Protein AF-A0A7S3SGC2-F1 (afdb_monomer)

InterPro domains:
  IPR029021 Protein-tyrosine phosphatase-like [G3DSA:3.90.190.10] (66-160)
  IPR029021 Protein-tyrosine phosphatase-like [SSF52799] (35-159)
  IPR050561 Protein Tyrosine Phosphatase [PTHR23339] (28-159)

Structure (mmCIF, N/CA/C/O backbone):
data_AF-A0A7S3SGC2-F1
#
_entry.id   AF-A0A7S3SGC2-F1
#
loop_
_atom_site.group_PDB
_atom_site.id
_atom_site.type_symbol
_atom_site.label_atom_id
_atom_site.label_alt_id
_atom_site.label_comp_id
_atom_site.label_asym_id
_atom_site.label_entity_id
_atom_site.label_seq_id
_atom_site.pdbx_PDB_ins_code
_atom_site.Cartn_x
_atom_site.Cartn_y
_atom_site.Cartn_z
_atom_site.occupancy
_atom_site.B_iso_or_equiv
_atom_site.auth_seq_id
_atom_site.auth_comp_id
_atom_site.auth_asym_id
_atom_site.auth_atom_id
_atom_site.pdbx_PDB_model_num
ATOM 1 N N . ALA A 1 1 ? 1.870 -4.272 -29.098 1.00 50.72 1 ALA A N 1
ATOM 2 C CA . ALA A 1 1 ? 2.856 -3.181 -29.258 1.00 50.72 1 ALA A CA 1
ATOM 3 C C . ALA A 1 1 ? 3.759 -3.535 -30.433 1.00 50.72 1 ALA A C 1
ATOM 5 O O . ALA A 1 1 ? 3.942 -4.732 -30.644 1.00 50.72 1 ALA A O 1
ATOM 6 N N . PRO A 1 2 ? 4.272 -2.567 -31.214 1.00 47.09 2 PRO A N 1
ATOM 7 C CA . PRO A 1 2 ? 5.278 -2.881 -32.220 1.00 47.09 2 PRO A CA 1
ATOM 8 C C . PRO A 1 2 ? 6.508 -3.494 -31.525 1.00 47.09 2 PRO A C 1
ATOM 10 O O . PRO A 1 2 ? 6.754 -3.169 -30.360 1.00 47.09 2 PRO A O 1
ATOM 13 N N . PRO A 1 3 ? 7.257 -4.376 -32.202 1.00 54.91 3 PRO A N 1
ATOM 14 C CA . PRO A 1 3 ? 8.331 -5.166 -31.596 1.00 54.91 3 PRO A CA 1
ATOM 15 C C . PRO A 1 3 ? 9.537 -4.371 -31.055 1.00 54.91 3 PRO A C 1
ATOM 17 O O . PRO A 1 3 ? 10.467 -4.994 -30.566 1.00 54.91 3 PRO A O 1
ATOM 20 N N . ASP A 1 4 ? 9.526 -3.032 -31.079 1.00 70.44 4 ASP A N 1
ATOM 21 C CA . ASP A 1 4 ? 10.752 -2.226 -30.946 1.00 70.44 4 ASP A CA 1
ATOM 22 C C . ASP A 1 4 ? 10.639 -1.001 -30.010 1.00 70.44 4 ASP A C 1
ATOM 24 O O . ASP A 1 4 ? 11.528 -0.158 -29.953 1.00 70.44 4 ASP A O 1
ATOM 28 N N . ALA A 1 5 ? 9.543 -0.859 -29.253 1.00 81.75 5 ALA A N 1
ATOM 29 C CA . ALA A 1 5 ? 9.328 0.333 -28.414 1.00 81.75 5 ALA A CA 1
ATOM 30 C C . ALA A 1 5 ? 10.273 0.429 -27.197 1.00 81.75 5 ALA A C 1
ATOM 32 O O . ALA A 1 5 ? 10.385 1.495 -26.598 1.00 81.75 5 ALA A O 1
ATOM 33 N N . LEU A 1 6 ? 10.916 -0.679 -26.814 1.00 86.56 6 LEU A N 1
ATOM 34 C CA . LEU A 1 6 ? 11.796 -0.749 -25.642 1.00 86.56 6 LEU A CA 1
ATOM 35 C C . LEU A 1 6 ? 13.289 -0.736 -26.001 1.00 86.56 6 LEU A C 1
ATOM 37 O O . LEU A 1 6 ? 14.125 -0.609 -25.115 1.00 86.56 6 LEU A O 1
ATOM 41 N N . THR A 1 7 ? 13.625 -0.822 -27.286 1.00 88.44 7 THR A N 1
ATOM 42 C CA . THR A 1 7 ? 15.006 -0.832 -27.789 1.00 88.44 7 THR A CA 1
ATOM 43 C C . THR A 1 7 ? 15.813 0.412 -27.415 1.00 88.44 7 THR A C 1
ATOM 45 O O . THR A 1 7 ? 16.994 0.257 -27.120 1.00 88.44 7 THR A O 1
ATOM 48 N N . PRO A 1 8 ? 15.224 1.623 -27.301 1.00 90.69 8 PRO A N 1
ATOM 49 C CA . PRO A 1 8 ? 15.947 2.782 -26.770 1.00 90.69 8 PRO A CA 1
ATOM 50 C C . PRO A 1 8 ? 16.449 2.637 -25.322 1.00 90.69 8 PRO A C 1
ATOM 52 O O . PRO A 1 8 ? 17.251 3.456 -24.887 1.00 90.69 8 PRO A O 1
ATOM 55 N N . PHE A 1 9 ? 15.984 1.631 -24.572 1.00 88.75 9 PHE A N 1
ATOM 56 C CA . PHE A 1 9 ? 16.411 1.342 -23.195 1.00 88.75 9 PHE A CA 1
ATOM 57 C C . PHE A 1 9 ? 17.456 0.217 -23.109 1.00 88.75 9 PHE A C 1
ATOM 59 O O . PHE A 1 9 ? 17.725 -0.292 -22.016 1.00 88.75 9 PHE A O 1
ATOM 66 N N . LEU A 1 10 ? 18.011 -0.181 -24.257 1.00 90.44 10 LEU A N 1
ATOM 67 C CA . LEU A 1 10 ? 19.113 -1.126 -24.381 1.00 90.44 10 LEU A CA 1
ATOM 68 C C . LEU A 1 10 ? 20.383 -0.393 -24.816 1.00 90.44 10 LEU A C 1
ATOM 70 O O . LEU A 1 10 ? 20.340 0.505 -25.659 1.00 90.44 10 LEU A O 1
ATOM 74 N N . ASP A 1 11 ? 21.522 -0.796 -24.267 1.00 89.25 11 ASP A N 1
ATOM 75 C CA . ASP A 1 11 ? 22.828 -0.344 -24.728 1.00 89.25 11 ASP A CA 1
ATOM 76 C C . ASP A 1 11 ? 23.278 -1.092 -26.002 1.00 89.25 11 ASP A C 1
ATOM 78 O O . ASP A 1 11 ? 22.578 -1.950 -26.546 1.00 89.25 11 ASP A O 1
ATOM 82 N N . CYS A 1 12 ? 24.482 -0.791 -26.498 1.00 90.44 12 CYS A N 1
ATOM 83 C CA . CYS A 1 12 ? 25.028 -1.434 -27.699 1.00 90.44 12 CYS A CA 1
ATOM 84 C C . CYS A 1 12 ? 25.327 -2.937 -27.542 1.00 90.44 12 CYS A C 1
ATOM 86 O O . CYS A 1 12 ? 25.616 -3.602 -28.538 1.00 90.44 12 CYS A O 1
ATOM 88 N N . ARG A 1 13 ? 25.266 -3.472 -26.317 1.00 89.44 13 ARG A N 1
ATOM 89 C CA . ARG A 1 13 ? 25.419 -4.895 -25.989 1.00 89.44 13 ARG A CA 1
ATOM 90 C C . ARG A 1 13 ? 24.059 -5.587 -25.841 1.00 89.44 13 ARG A C 1
ATOM 92 O O . ARG A 1 13 ? 24.017 -6.810 -25.751 1.00 89.44 13 ARG A O 1
ATOM 99 N N . GLY A 1 14 ? 22.960 -4.830 -25.870 1.00 87.56 14 GLY A N 1
ATOM 100 C CA . GLY A 1 14 ? 21.611 -5.335 -25.631 1.00 87.56 14 GLY A CA 1
ATOM 101 C C . GLY A 1 14 ? 21.259 -5.451 -24.146 1.00 87.56 14 GLY A C 1
ATOM 102 O O . GLY A 1 14 ? 20.306 -6.153 -23.811 1.00 87.56 14 GLY A O 1
ATOM 103 N N . GLU A 1 15 ? 22.010 -4.790 -23.264 1.00 88.62 15 GLU A N 1
ATOM 104 C CA . GLU A 1 15 ? 21.792 -4.780 -21.815 1.00 88.62 15 GLU A CA 1
ATOM 105 C C . GLU A 1 15 ? 21.008 -3.531 -21.393 1.00 88.62 15 GLU A C 1
ATOM 107 O O . GLU A 1 15 ? 21.092 -2.483 -22.032 1.00 88.62 15 GLU A O 1
ATOM 112 N N . SER A 1 16 ? 20.239 -3.626 -20.307 1.00 89.81 16 SER A N 1
ATOM 113 C CA . SER A 1 16 ? 19.511 -2.49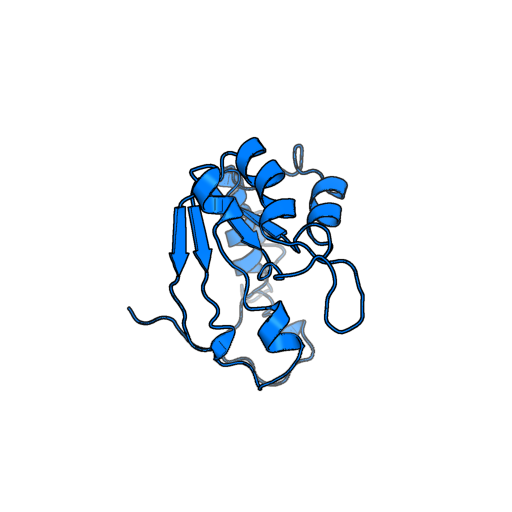0 -19.733 1.00 89.81 16 SER A CA 1
ATOM 114 C C . SER A 1 16 ? 20.121 -2.082 -18.397 1.00 89.81 16 SER A C 1
ATOM 116 O O . SER A 1 16 ? 20.674 -2.919 -17.687 1.00 89.81 16 SER A O 1
ATOM 118 N N . ALA A 1 17 ? 20.017 -0.798 -18.048 1.00 87.50 17 ALA A N 1
ATOM 119 C CA . ALA A 1 17 ? 20.527 -0.289 -16.780 1.00 87.50 17 ALA A CA 1
ATOM 120 C C . ALA A 1 17 ? 19.837 -0.985 -15.594 1.00 87.50 17 ALA A C 1
ATOM 122 O O . ALA A 1 17 ? 18.607 -1.088 -15.567 1.00 87.50 17 ALA A O 1
ATOM 123 N N . SER A 1 18 ? 20.637 -1.450 -14.632 1.00 85.25 18 SER A N 1
ATOM 124 C CA . SER A 1 18 ? 20.155 -2.077 -13.397 1.00 85.25 18 SER A CA 1
ATOM 125 C C . SER A 1 18 ? 19.831 -1.043 -12.316 1.00 85.25 18 SER A C 1
ATOM 127 O O . SER A 1 18 ? 20.372 0.065 -12.340 1.00 85.25 18 SER A O 1
ATOM 129 N N . GLY A 1 19 ? 18.990 -1.420 -11.349 1.00 77.31 19 GLY A N 1
ATOM 130 C CA . GLY A 1 19 ? 18.654 -0.622 -10.167 1.00 77.31 19 GLY A CA 1
ATOM 131 C C . GLY A 1 19 ? 19.879 -0.098 -9.408 1.00 77.31 19 GLY A C 1
ATOM 132 O O . GLY A 1 19 ? 19.935 1.092 -9.102 1.00 77.31 19 GLY A O 1
ATOM 133 N N . GLY A 1 20 ? 20.913 -0.919 -9.195 1.00 75.25 20 GLY A N 1
ATOM 134 C CA . GLY A 1 20 ? 22.145 -0.485 -8.525 1.00 75.25 20 GLY A CA 1
ATOM 135 C C . GLY A 1 20 ? 22.975 0.533 -9.311 1.00 75.25 20 GLY A C 1
ATOM 136 O O . GLY A 1 20 ? 23.766 1.266 -8.731 1.00 75.25 20 GLY A O 1
ATOM 137 N N . ALA A 1 21 ? 22.769 0.657 -10.627 1.00 71.00 21 ALA A N 1
ATOM 138 C CA . ALA A 1 21 ? 23.435 1.682 -11.437 1.00 71.00 21 ALA A CA 1
ATOM 139 C C . ALA A 1 21 ? 22.761 3.066 -11.336 1.00 71.00 21 ALA A C 1
ATOM 141 O O . ALA A 1 21 ? 23.327 4.057 -11.801 1.00 71.00 21 ALA A O 1
ATOM 142 N N . ILE A 1 22 ? 21.549 3.130 -10.772 1.00 67.56 22 ILE A N 1
ATOM 143 C CA . ILE A 1 22 ? 20.739 4.351 -10.621 1.00 67.56 22 ILE A CA 1
ATOM 144 C C . ILE A 1 22 ? 20.453 4.712 -9.152 1.00 67.56 22 ILE A C 1
ATOM 146 O O . ILE A 1 22 ? 20.035 5.838 -8.884 1.00 67.56 22 ILE A O 1
ATOM 150 N N . GLY A 1 23 ? 20.665 3.779 -8.218 1.00 64.25 23 GLY A N 1
ATOM 151 C CA . GLY A 1 23 ? 20.514 3.956 -6.773 1.00 64.25 23 GLY A CA 1
ATOM 152 C C . GLY A 1 23 ? 21.829 4.280 -6.054 1.00 64.25 23 GLY A C 1
ATOM 153 O O . GLY A 1 23 ? 22.907 4.202 -6.636 1.00 64.25 23 GLY A O 1
ATOM 154 N N . ALA A 1 24 ? 21.726 4.667 -4.781 1.00 62.78 24 ALA A N 1
ATOM 155 C CA . ALA A 1 24 ? 22.859 5.050 -3.930 1.00 62.78 24 ALA A CA 1
ATOM 156 C C . ALA A 1 24 ? 23.129 4.052 -2.783 1.00 62.78 24 ALA A C 1
ATOM 158 O O . ALA A 1 24 ? 23.818 4.413 -1.832 1.00 62.78 24 ALA A O 1
ATOM 159 N N . GLU A 1 25 ? 22.566 2.841 -2.841 1.00 62.81 25 GLU A N 1
ATOM 160 C CA . GLU A 1 25 ? 22.675 1.843 -1.767 1.00 62.81 25 GLU A CA 1
ATOM 161 C C . GLU A 1 25 ? 23.713 0.756 -2.083 1.00 62.81 25 GLU A C 1
ATOM 163 O O . GLU A 1 25 ? 23.866 0.338 -3.233 1.00 62.81 25 GLU A O 1
ATOM 168 N N . ASP A 1 26 ? 24.433 0.332 -1.041 1.00 62.16 26 ASP A N 1
ATOM 169 C CA . ASP A 1 26 ? 25.451 -0.719 -1.076 1.00 62.16 26 ASP A CA 1
ATOM 170 C C . ASP A 1 26 ? 24.804 -2.112 -1.2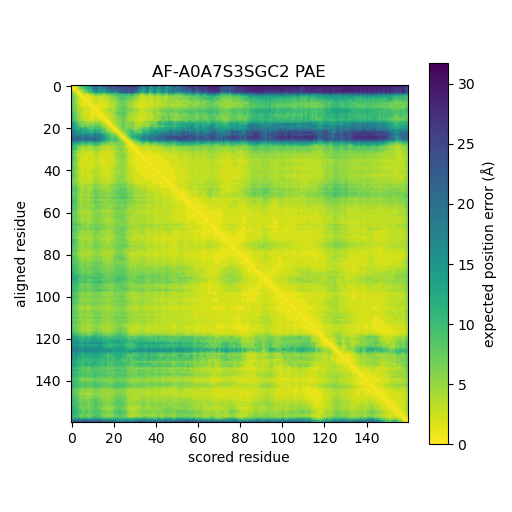67 1.00 62.16 26 ASP A C 1
ATOM 172 O O . ASP A 1 26 ? 23.825 -2.432 -0.604 1.00 62.16 26 ASP A O 1
ATOM 176 N N . GLU A 1 27 ? 25.367 -2.918 -2.179 1.00 70.19 27 GLU A N 1
ATOM 177 C CA . GLU A 1 27 ? 25.090 -4.346 -2.473 1.00 70.19 27 GLU A CA 1
ATOM 178 C C . GLU A 1 27 ? 23.629 -4.843 -2.326 1.00 70.19 27 GLU A C 1
ATOM 180 O O . GLU A 1 27 ? 23.201 -5.306 -1.271 1.00 70.19 27 GLU A O 1
ATOM 185 N N . ALA A 1 28 ? 22.882 -4.877 -3.437 1.00 76.06 28 ALA A N 1
ATOM 186 C CA . ALA A 1 28 ? 21.563 -5.511 -3.509 1.00 76.06 28 ALA A CA 1
ATOM 187 C C . ALA A 1 28 ? 21.651 -7.019 -3.839 1.00 76.06 28 ALA A C 1
ATOM 189 O O . ALA A 1 28 ? 22.295 -7.417 -4.810 1.00 76.06 28 ALA A O 1
ATOM 190 N N . GLU A 1 29 ? 20.937 -7.868 -3.088 1.00 83.19 29 GLU A N 1
ATOM 191 C CA . GLU A 1 29 ? 20.828 -9.315 -3.375 1.00 83.19 29 GLU A CA 1
ATOM 192 C C . GLU A 1 29 ? 19.957 -9.627 -4.609 1.00 83.19 29 GLU A C 1
ATOM 194 O O . GLU A 1 29 ? 20.083 -10.688 -5.226 1.00 83.19 29 GLU A O 1
ATOM 199 N N . PHE A 1 30 ? 19.067 -8.703 -4.981 1.00 85.69 30 PHE A N 1
ATOM 200 C CA . PHE A 1 30 ? 18.190 -8.808 -6.141 1.00 85.69 30 PHE A CA 1
ATOM 201 C C . PHE A 1 30 ? 18.005 -7.438 -6.789 1.00 85.69 30 PHE A C 1
ATOM 203 O O . PHE A 1 30 ? 17.729 -6.453 -6.106 1.00 85.69 30 PHE A O 1
ATOM 210 N N . GLU A 1 31 ? 18.094 -7.384 -8.116 1.00 87.56 31 GLU A N 1
ATOM 211 C CA . GLU A 1 31 ? 17.931 -6.146 -8.873 1.00 87.56 31 GLU A CA 1
ATOM 212 C C . GLU A 1 31 ? 16.924 -6.306 -10.012 1.00 87.56 31 GLU A C 1
ATOM 214 O O . GLU A 1 31 ? 16.815 -7.361 -10.640 1.00 87.56 31 GLU A O 1
ATOM 219 N N . LEU A 1 32 ? 16.215 -5.216 -10.309 1.00 90.56 32 LEU A N 1
ATOM 220 C CA . LEU A 1 32 ? 15.394 -5.077 -11.507 1.00 90.56 32 LEU A CA 1
ATOM 221 C C . LEU A 1 32 ? 16.067 -4.100 -12.466 1.00 90.56 32 LEU A C 1
ATOM 223 O O . LEU A 1 32 ? 16.495 -3.017 -12.061 1.00 90.56 32 LEU A O 1
ATOM 227 N N . SER A 1 33 ? 16.110 -4.451 -13.751 1.00 90.50 33 SER A N 1
ATOM 228 C CA . SER A 1 33 ? 16.518 -3.502 -14.782 1.00 90.50 33 SER A CA 1
ATOM 229 C C . SER A 1 33 ? 15.376 -2.557 -15.156 1.00 90.50 33 SER A C 1
ATOM 231 O O . SER A 1 33 ? 14.191 -2.863 -14.975 1.00 90.50 33 SER A O 1
ATOM 233 N N . VAL A 1 34 ? 15.715 -1.420 -15.770 1.00 90.38 34 VAL A N 1
ATOM 234 C CA . VAL A 1 34 ? 14.726 -0.514 -16.381 1.00 90.38 34 VAL A CA 1
ATOM 235 C C . VAL A 1 34 ? 13.815 -1.282 -17.344 1.00 90.38 34 VAL A C 1
ATOM 237 O O . VAL A 1 34 ? 12.601 -1.068 -17.375 1.00 90.38 34 VAL A O 1
ATOM 240 N N . LEU A 1 35 ? 14.378 -2.222 -18.106 1.00 91.50 35 LEU A N 1
ATOM 241 C CA . LEU A 1 35 ? 13.617 -3.036 -19.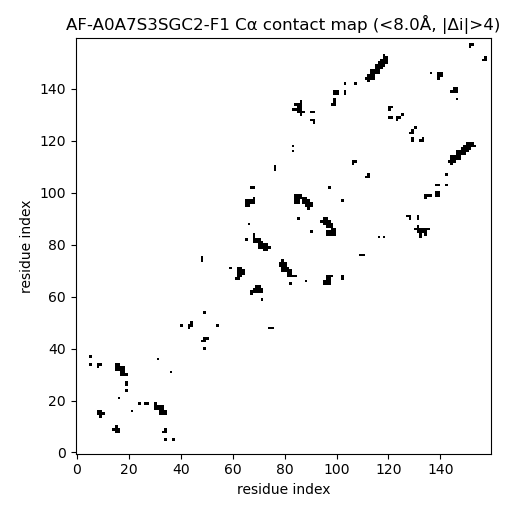043 1.00 91.50 35 LEU A CA 1
ATOM 242 C C . LEU A 1 35 ? 12.611 -3.967 -18.353 1.00 91.50 35 LEU A C 1
ATOM 244 O O . LEU A 1 35 ? 11.514 -4.148 -18.887 1.00 91.50 35 LEU A O 1
ATOM 248 N N . ASP A 1 36 ? 12.939 -4.527 -17.188 1.00 92.69 36 ASP A N 1
ATOM 249 C CA . ASP A 1 36 ? 12.021 -5.385 -16.425 1.00 92.69 36 ASP A CA 1
ATOM 250 C C . ASP A 1 36 ? 10.809 -4.591 -15.938 1.00 92.69 36 ASP A C 1
ATOM 252 O O . ASP A 1 36 ? 9.665 -5.009 -16.145 1.00 92.69 36 ASP A O 1
ATOM 256 N N . VAL A 1 37 ? 11.044 -3.386 -15.407 1.00 93.50 37 VAL A N 1
ATOM 257 C CA . VAL A 1 37 ? 9.978 -2.467 -14.981 1.00 93.50 37 VAL A CA 1
ATOM 258 C C . VAL A 1 37 ? 9.092 -2.071 -16.166 1.00 93.50 37 VAL A C 1
ATOM 260 O O . VAL A 1 37 ? 7.865 -2.169 -16.090 1.00 93.50 37 VAL A O 1
ATOM 263 N N . LEU A 1 38 ? 9.684 -1.684 -17.302 1.00 92.69 38 LEU A N 1
ATOM 264 C CA . LEU A 1 38 ? 8.929 -1.289 -18.498 1.00 92.69 38 LEU A CA 1
ATOM 265 C C . LEU A 1 38 ? 8.120 -2.446 -19.094 1.00 92.69 38 LEU A C 1
ATOM 267 O O . LEU A 1 38 ? 6.988 -2.241 -19.544 1.00 92.69 38 LEU A O 1
ATOM 271 N N . ARG A 1 39 ? 8.665 -3.669 -19.089 1.00 92.62 39 ARG A N 1
ATOM 272 C CA . ARG A 1 39 ? 7.936 -4.877 -19.500 1.00 92.62 39 ARG A CA 1
ATOM 273 C C . ARG A 1 39 ? 6.764 -5.154 -18.565 1.00 92.62 39 ARG A C 1
ATOM 275 O O . ARG A 1 39 ? 5.667 -5.415 -19.062 1.00 92.62 39 ARG A O 1
ATOM 282 N N . GLY A 1 40 ? 6.965 -5.034 -17.252 1.00 93.69 40 GLY A N 1
ATOM 283 C CA . GLY A 1 40 ? 5.910 -5.155 -16.245 1.00 93.69 40 GLY A CA 1
ATOM 284 C C . GLY A 1 40 ? 4.781 -4.147 -16.464 1.00 93.69 40 GLY A C 1
ATOM 285 O O . GLY A 1 40 ? 3.619 -4.535 -16.576 1.00 93.69 40 GLY A O 1
ATOM 286 N N . LEU A 1 41 ? 5.116 -2.866 -16.649 1.00 92.75 41 LEU A N 1
ATOM 287 C CA . LEU A 1 41 ? 4.146 -1.804 -16.939 1.00 92.75 41 LEU A CA 1
ATOM 288 C C . LEU A 1 41 ? 3.397 -2.042 -18.255 1.00 92.75 41 LEU A C 1
ATOM 290 O O . LEU A 1 41 ? 2.174 -1.901 -18.317 1.00 92.75 41 LEU A O 1
ATOM 294 N N . ALA A 1 42 ? 4.107 -2.436 -19.316 1.00 91.75 42 ALA A N 1
ATOM 295 C CA . ALA A 1 42 ? 3.486 -2.759 -20.595 1.00 91.75 42 ALA A CA 1
ATOM 296 C C . ALA A 1 42 ? 2.527 -3.950 -20.470 1.00 91.75 42 ALA A C 1
ATOM 298 O O . ALA A 1 42 ? 1.453 -3.931 -21.074 1.00 91.75 42 ALA A O 1
ATOM 299 N N . HIS A 1 43 ? 2.893 -4.964 -19.684 1.00 93.06 43 HIS A N 1
ATOM 300 C CA . HIS A 1 43 ? 2.048 -6.117 -19.408 1.00 93.06 43 HIS A CA 1
ATOM 301 C C . HIS A 1 43 ? 0.799 -5.723 -18.607 1.00 93.06 43 HIS A C 1
ATOM 303 O O . HIS A 1 43 ? -0.309 -5.996 -19.064 1.00 93.06 43 HIS A O 1
ATOM 309 N N . ALA A 1 44 ? 0.954 -4.990 -17.499 1.00 93.06 44 ALA A N 1
ATOM 310 C CA . ALA A 1 44 ? -0.151 -4.490 -16.678 1.00 93.06 44 ALA A CA 1
ATOM 311 C C . ALA A 1 44 ? -1.127 -3.616 -17.485 1.00 93.06 44 ALA A C 1
ATOM 313 O O . ALA A 1 44 ? -2.344 -3.793 -17.410 1.00 93.06 44 ALA A O 1
ATOM 314 N N . ARG A 1 45 ? -0.606 -2.729 -18.344 1.00 91.62 45 ARG A N 1
ATOM 315 C CA . ARG A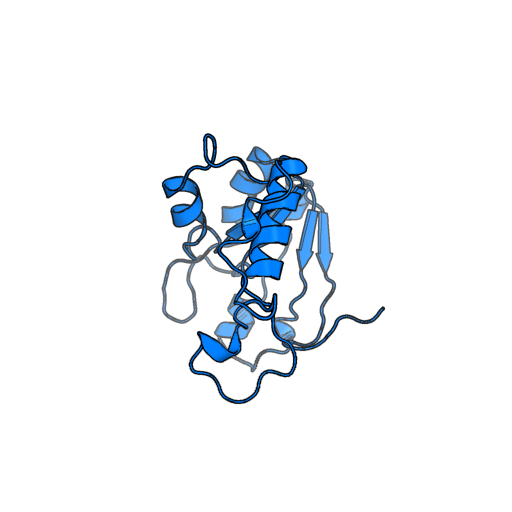 1 45 ? -1.419 -1.943 -19.284 1.00 91.62 45 ARG A CA 1
ATOM 316 C C . ARG A 1 45 ? -2.189 -2.839 -20.256 1.00 91.62 45 ARG A C 1
ATOM 318 O O . ARG A 1 45 ? -3.372 -2.614 -20.482 1.00 91.62 45 ARG A O 1
ATOM 325 N N . ASN A 1 46 ? -1.542 -3.847 -20.847 1.00 92.19 46 ASN A N 1
ATOM 326 C CA . ASN A 1 46 ? -2.204 -4.752 -21.796 1.00 92.19 46 ASN A CA 1
ATOM 327 C C . ASN A 1 46 ? -3.286 -5.620 -21.121 1.00 92.19 46 ASN A C 1
ATOM 329 O O . ASN A 1 46 ? -4.241 -6.007 -21.787 1.00 92.19 46 ASN A O 1
ATOM 333 N N . LEU A 1 47 ? -3.157 -5.895 -19.818 1.00 92.88 47 LEU A N 1
ATOM 334 C CA . LEU A 1 47 ? -4.190 -6.533 -18.993 1.00 92.88 47 LEU A CA 1
ATOM 335 C C . LEU A 1 47 ? -5.312 -5.569 -18.564 1.00 92.88 47 LEU A C 1
ATOM 337 O O . LEU A 1 47 ? -6.287 -6.003 -17.952 1.00 92.88 47 LEU A O 1
ATOM 341 N N . GLY A 1 48 ? -5.187 -4.273 -18.869 1.00 91.25 48 GLY A N 1
ATOM 342 C CA . GLY A 1 48 ? -6.147 -3.240 -18.482 1.00 91.25 48 GLY A CA 1
ATOM 343 C C . GLY A 1 48 ? -6.068 -2.832 -17.009 1.00 91.25 48 GLY A C 1
ATOM 344 O O . GLY A 1 48 ? -7.011 -2.237 -16.501 1.00 91.25 48 GLY A O 1
ATOM 345 N N . TRP A 1 49 ? -4.977 -3.152 -16.307 1.00 92.25 49 TRP A N 1
ATOM 346 C CA . TRP A 1 49 ? -4.795 -2.778 -14.896 1.00 92.25 49 TRP A CA 1
ATOM 347 C C . TRP A 1 49 ? -4.324 -1.332 -14.729 1.00 92.25 49 TRP A C 1
ATOM 349 O O . TRP A 1 49 ? -4.487 -0.750 -13.663 1.00 92.25 49 TRP A O 1
ATOM 359 N N . LEU A 1 50 ? -3.754 -0.754 -15.787 1.00 90.88 50 LEU A N 1
ATOM 360 C CA . LEU A 1 50 ? -3.248 0.611 -15.817 1.00 90.88 50 LEU A CA 1
ATOM 361 C C . LEU A 1 50 ? -3.847 1.364 -17.011 1.00 90.88 50 LEU A C 1
ATOM 363 O O . LEU A 1 50 ? -3.559 1.031 -18.163 1.00 90.88 50 LEU A O 1
ATOM 367 N N . ASP A 1 51 ? -4.629 2.408 -16.731 1.00 90.75 51 ASP A N 1
ATOM 368 C CA . ASP A 1 51 ? -5.121 3.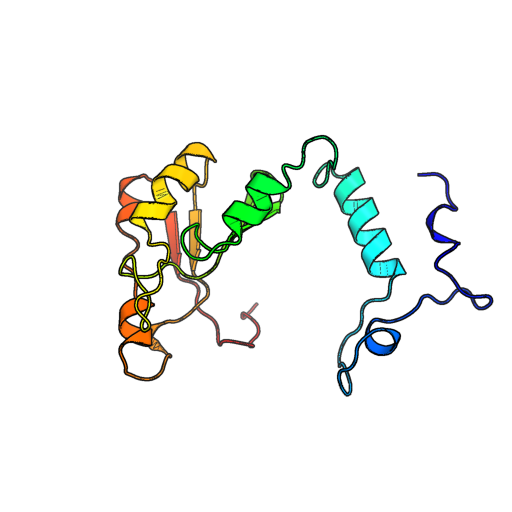368 -17.724 1.00 90.75 51 ASP A CA 1
ATOM 369 C C . ASP A 1 51 ? -4.897 4.799 -17.222 1.00 90.75 51 ASP A C 1
ATOM 371 O O . ASP A 1 51 ? -5.619 5.314 -16.370 1.00 90.75 51 ASP A O 1
ATOM 375 N N . TYR A 1 52 ? -3.882 5.458 -17.780 1.00 90.00 52 TYR A N 1
ATOM 376 C CA . TYR A 1 52 ? -3.501 6.823 -17.411 1.00 90.00 52 TYR A CA 1
ATOM 377 C C . TYR A 1 52 ? -4.585 7.863 -17.730 1.00 90.00 52 TYR A C 1
ATOM 379 O O . TYR A 1 52 ? -4.531 8.974 -17.218 1.00 90.00 52 TYR A O 1
ATOM 387 N N . ARG A 1 53 ? -5.564 7.536 -18.585 1.00 93.50 53 ARG A N 1
ATOM 388 C CA . ARG A 1 53 ? -6.653 8.455 -18.958 1.00 93.50 53 ARG A CA 1
ATOM 389 C C . ARG A 1 53 ? -7.751 8.501 -17.903 1.00 93.50 53 ARG A C 1
ATOM 391 O O . ARG A 1 53 ? -8.529 9.448 -17.884 1.00 93.50 53 ARG A O 1
ATOM 398 N N . THR A 1 54 ? -7.836 7.468 -17.070 1.00 91.50 54 THR A N 1
ATOM 399 C CA . THR A 1 54 ? -8.827 7.346 -15.995 1.00 91.50 54 THR A CA 1
ATOM 400 C C . THR A 1 54 ? -8.192 7.401 -14.609 1.00 91.50 54 THR A C 1
ATOM 402 O O . THR A 1 54 ? -8.906 7.338 -13.615 1.00 91.50 54 THR A O 1
ATOM 405 N N . PHE A 1 55 ? -6.862 7.471 -14.526 1.00 92.94 55 PHE A N 1
ATOM 406 C CA . PHE A 1 55 ? -6.137 7.533 -13.264 1.00 92.94 55 PHE A CA 1
ATOM 407 C C . PHE A 1 55 ? -6.256 8.931 -12.640 1.00 92.94 55 PHE A C 1
ATOM 409 O O . PHE A 1 55 ? -5.781 9.909 -13.216 1.00 92.94 55 PHE A O 1
ATOM 416 N N . GLY A 1 56 ? -6.886 9.020 -11.468 1.00 94.00 56 GLY A N 1
ATOM 417 C CA . GLY A 1 56 ? -6.991 10.256 -10.692 1.00 94.00 56 GLY A CA 1
ATOM 418 C C . GLY A 1 56 ? -5.745 10.465 -9.837 1.00 94.00 56 GLY A C 1
ATOM 419 O O . GLY A 1 56 ? -5.579 9.791 -8.823 1.00 94.00 56 GLY A O 1
ATOM 420 N N . VAL A 1 57 ? -4.872 11.389 -10.242 1.00 95.44 57 VAL A N 1
ATOM 421 C CA . VAL A 1 57 ? -3.619 11.683 -9.525 1.00 95.44 57 VAL A CA 1
ATOM 422 C C . VAL A 1 57 ? -3.911 12.260 -8.142 1.00 95.44 57 VAL A C 1
ATOM 424 O O . VAL A 1 57 ? -3.299 11.850 -7.162 1.00 95.44 57 VAL A O 1
ATOM 427 N N . GLU A 1 58 ? -4.870 13.175 -8.052 1.00 96.25 58 GLU A N 1
ATOM 428 C CA . GLU A 1 58 ? -5.268 13.831 -6.809 1.00 96.25 58 GLU A CA 1
ATOM 429 C C . GLU A 1 58 ? -5.943 12.849 -5.850 1.00 96.25 58 GLU A C 1
ATOM 431 O O . GLU A 1 58 ? -5.642 12.851 -4.657 1.00 96.25 58 GLU A O 1
ATOM 436 N N . ASP A 1 59 ? -6.807 11.977 -6.374 1.00 92.69 59 ASP A N 1
ATOM 437 C CA . ASP A 1 59 ? -7.456 10.929 -5.588 1.00 92.69 59 ASP A CA 1
ATOM 438 C C . ASP A 1 59 ? -6.414 9.952 -5.036 1.00 92.69 59 ASP A C 1
ATOM 440 O O . ASP A 1 59 ? -6.423 9.648 -3.845 1.00 92.69 59 ASP A O 1
ATOM 444 N N . HIS A 1 60 ? -5.473 9.502 -5.874 1.00 94.94 60 HIS A N 1
ATOM 445 C CA . HIS A 1 60 ? -4.391 8.614 -5.450 1.00 94.94 60 HIS A CA 1
ATOM 446 C C . HIS A 1 60 ? -3.489 9.270 -4.401 1.00 94.94 60 HIS A C 1
ATOM 448 O O . HIS A 1 60 ? -3.303 8.705 -3.327 1.00 94.94 60 HIS A O 1
ATOM 454 N N . ALA A 1 61 ? -3.007 10.489 -4.654 1.00 96.38 61 ALA A N 1
ATOM 455 C CA . ALA A 1 61 ? -2.170 11.230 -3.713 1.00 96.38 61 ALA A CA 1
ATOM 456 C C . ALA A 1 61 ? -2.887 11.496 -2.380 1.00 96.38 61 ALA A C 1
ATOM 458 O O . ALA A 1 61 ? -2.267 11.463 -1.319 1.00 96.38 61 ALA A O 1
ATOM 459 N N . SER A 1 62 ? -4.200 11.729 -2.424 1.00 95.62 62 SER A N 1
ATOM 460 C CA . SER A 1 62 ? -5.026 11.860 -1.229 1.00 95.62 62 SER A CA 1
ATOM 461 C C . SER A 1 62 ? -5.044 10.563 -0.418 1.00 95.62 62 SER A C 1
ATOM 463 O O . SER A 1 62 ? -4.868 10.619 0.796 1.00 95.62 62 SER A O 1
ATOM 465 N N . MET A 1 63 ? -5.212 9.402 -1.057 1.00 95.75 63 MET A N 1
ATOM 466 C CA . MET A 1 63 ? -5.265 8.101 -0.372 1.00 95.75 63 MET A CA 1
ATOM 467 C C . MET A 1 63 ? -3.937 7.680 0.275 1.00 95.75 63 MET A C 1
ATOM 469 O O . MET A 1 63 ? -3.958 6.931 1.247 1.00 95.75 63 MET A O 1
ATOM 473 N N . LEU A 1 64 ? -2.801 8.204 -0.192 1.00 97.06 64 LEU A N 1
ATOM 474 C CA . LEU A 1 64 ? -1.484 7.982 0.426 1.00 97.06 64 LEU A CA 1
ATOM 475 C C . LEU A 1 64 ? -1.292 8.725 1.761 1.00 97.06 64 LEU A C 1
ATOM 477 O O . LEU A 1 64 ? -0.263 8.587 2.415 1.00 97.06 64 LEU A O 1
ATOM 481 N N . ARG A 1 65 ? -2.249 9.558 2.183 1.00 96.12 65 ARG A N 1
ATOM 482 C CA . ARG A 1 65 ? -2.162 10.268 3.466 1.00 96.12 65 ARG A CA 1
ATOM 483 C C . ARG A 1 65 ? -2.527 9.311 4.614 1.00 96.12 65 ARG A C 1
ATOM 485 O O . ARG A 1 65 ? -3.534 8.612 4.489 1.00 96.12 65 ARG A O 1
ATOM 492 N N . PRO A 1 66 ? -1.818 9.323 5.760 1.00 95.06 66 PRO A N 1
ATOM 493 C CA . PRO A 1 66 ? -2.116 8.434 6.895 1.00 95.06 66 PRO A CA 1
ATOM 494 C C . PRO A 1 66 ? -3.556 8.533 7.417 1.00 95.06 66 PRO A C 1
ATOM 496 O O . PRO A 1 66 ? -4.201 7.526 7.702 1.00 95.06 66 PRO A O 1
ATOM 499 N N . GLU A 1 67 ? -4.111 9.742 7.461 1.00 94.81 67 GLU A N 1
ATOM 500 C CA . GLU A 1 67 ? -5.509 10.007 7.835 1.00 94.81 67 GLU A CA 1
ATOM 501 C C . GLU A 1 67 ? -6.540 9.438 6.845 1.00 94.81 67 GLU A C 1
ATOM 503 O O . GLU A 1 67 ? -7.708 9.252 7.187 1.00 94.81 67 GLU A O 1
ATOM 508 N N . HIS A 1 68 ? -6.105 9.127 5.623 1.00 95.12 68 HIS A N 1
ATOM 509 C CA . HIS A 1 68 ? -6.886 8.421 4.612 1.00 95.12 68 HIS A CA 1
ATOM 510 C C . HIS A 1 68 ? -6.501 6.944 4.499 1.00 95.12 68 HIS A C 1
ATOM 512 O O . HIS A 1 68 ? -7.002 6.272 3.611 1.00 95.12 68 HIS A O 1
ATOM 518 N N . GLY A 1 69 ? -5.660 6.425 5.395 1.00 95.31 69 GLY A N 1
ATOM 519 C CA . GLY A 1 69 ? -5.335 5.004 5.478 1.00 95.31 69 GLY A CA 1
ATOM 520 C C . GLY A 1 69 ? -4.057 4.580 4.770 1.00 95.31 69 GLY A C 1
ATOM 521 O O . GLY A 1 69 ? -3.790 3.383 4.776 1.00 95.31 69 GLY A O 1
ATOM 522 N N . ASP A 1 70 ? -3.296 5.520 4.193 1.00 97.25 70 ASP A N 1
ATOM 523 C CA . ASP A 1 70 ? -2.034 5.244 3.488 1.00 97.25 70 ASP A CA 1
ATOM 524 C C . ASP A 1 70 ? -2.173 4.029 2.555 1.00 97.25 70 ASP A C 1
ATOM 526 O O . ASP A 1 70 ? -1.633 2.946 2.792 1.00 97.25 70 ASP A O 1
ATOM 530 N N . MET A 1 71 ? -3.046 4.185 1.556 1.00 97.12 71 MET A N 1
ATOM 531 C CA . MET A 1 71 ? -3.543 3.079 0.747 1.00 97.12 71 MET A CA 1
ATOM 532 C C . MET A 1 71 ? -3.362 3.294 -0.755 1.00 97.12 71 MET A C 1
ATOM 534 O O . MET A 1 71 ? -3.473 4.403 -1.279 1.00 97.12 71 MET A O 1
ATOM 538 N N . SER A 1 72 ? -3.133 2.196 -1.474 1.00 96.50 72 SER A N 1
ATOM 539 C CA . SER A 1 72 ? -2.948 2.187 -2.924 1.00 96.50 72 SER A CA 1
ATOM 540 C C . SER A 1 72 ? -3.539 0.928 -3.556 1.00 96.50 72 SER A C 1
ATOM 542 O O . SER A 1 72 ? -3.288 -0.201 -3.120 1.00 96.50 72 SER A O 1
ATOM 544 N N . TRP A 1 73 ? -4.335 1.109 -4.612 1.00 95.50 73 TRP A N 1
ATOM 545 C CA . TRP A 1 73 ? -4.861 -0.006 -5.398 1.00 95.50 73 TRP A CA 1
ATOM 546 C C . TRP A 1 73 ? -3.729 -0.666 -6.186 1.00 95.50 73 TRP A C 1
ATOM 548 O O . TRP A 1 73 ? -3.180 -0.073 -7.111 1.00 95.50 73 TRP A O 1
ATOM 558 N N . LEU A 1 74 ? -3.422 -1.919 -5.849 1.00 93.56 74 LEU A N 1
ATOM 559 C CA . LEU A 1 74 ? -2.474 -2.745 -6.598 1.00 93.56 74 LEU A CA 1
ATOM 560 C C . LEU A 1 74 ? -3.121 -3.293 -7.872 1.00 93.56 74 LEU A C 1
ATOM 562 O O . LEU A 1 74 ? -2.508 -3.325 -8.936 1.00 93.56 74 LEU A O 1
ATOM 566 N N . LEU A 1 75 ? -4.381 -3.722 -7.751 1.00 93.25 75 LEU A N 1
ATOM 567 C CA . LEU A 1 75 ? -5.201 -4.227 -8.846 1.00 93.25 75 LEU A CA 1
ATOM 568 C C . LEU A 1 75 ? -6.578 -3.557 -8.780 1.00 93.25 75 LEU A C 1
ATOM 570 O O . LEU A 1 75 ? -7.289 -3.779 -7.792 1.00 93.25 75 LEU A O 1
ATOM 574 N N . PRO A 1 76 ? -6.996 -2.793 -9.809 1.00 91.31 76 PRO A N 1
ATOM 575 C CA . PRO A 1 76 ? -8.263 -2.068 -9.785 1.00 91.31 76 PRO A CA 1
ATOM 576 C C . PRO A 1 76 ? -9.451 -2.976 -9.440 1.00 91.31 76 PRO A C 1
ATOM 578 O O . PRO A 1 76 ? -9.714 -3.962 -10.131 1.00 91.31 76 PRO A O 1
ATOM 581 N N . GLY A 1 77 ? -10.150 -2.656 -8.347 1.00 91.94 77 GLY A N 1
ATOM 582 C CA . GLY A 1 77 ? -11.335 -3.386 -7.886 1.00 91.94 77 GLY A CA 1
ATOM 583 C C . GLY A 1 77 ? -11.076 -4.810 -7.381 1.00 91.94 77 GLY A C 1
ATOM 584 O O . GLY A 1 77 ? -12.027 -5.575 -7.241 1.00 91.94 77 GLY A O 1
ATOM 585 N N . LYS A 1 78 ? -9.815 -5.196 -7.142 1.00 94.81 78 LYS A N 1
ATOM 586 C CA . LYS A 1 78 ? -9.461 -6.546 -6.669 1.00 94.81 78 LYS A CA 1
ATOM 587 C C . LYS A 1 78 ? -8.539 -6.564 -5.459 1.00 94.81 78 LYS A C 1
ATOM 589 O O . LYS A 1 78 ? -8.791 -7.332 -4.540 1.00 94.81 78 LYS A O 1
ATOM 594 N N . ALA A 1 79 ? -7.468 -5.774 -5.482 1.00 96.56 79 ALA A N 1
ATOM 595 C CA . ALA A 1 79 ? -6.456 -5.783 -4.433 1.00 96.56 79 ALA A CA 1
ATOM 596 C C . ALA A 1 79 ? -6.044 -4.353 -4.083 1.00 96.56 79 ALA A C 1
ATOM 598 O O . ALA A 1 79 ? -5.589 -3.599 -4.946 1.00 96.56 79 ALA A O 1
ATOM 599 N N . LEU A 1 80 ? -6.204 -4.019 -2.809 1.00 97.56 80 LEU A N 1
ATOM 600 C CA . LEU A 1 80 ? -5.853 -2.750 -2.190 1.00 97.56 80 LEU A CA 1
ATOM 601 C C . LEU A 1 80 ? -4.820 -3.054 -1.105 1.00 97.56 80 LEU A C 1
ATOM 603 O O . LEU A 1 80 ? -5.059 -3.924 -0.270 1.00 97.56 80 LEU A O 1
ATOM 607 N N . ALA A 1 81 ? -3.681 -2.371 -1.145 1.00 97.81 81 ALA A N 1
ATOM 608 C CA . ALA A 1 81 ? -2.719 -2.370 -0.051 1.00 97.81 81 ALA A CA 1
ATOM 609 C C . ALA A 1 81 ? -2.937 -1.116 0.794 1.00 97.81 81 ALA A C 1
ATOM 611 O O . ALA A 1 81 ? -3.274 -0.067 0.245 1.00 97.81 81 ALA A O 1
ATOM 612 N N . LEU A 1 82 ? -2.761 -1.234 2.105 1.00 97.44 82 LEU A N 1
ATOM 613 C CA . LEU A 1 82 ? -2.886 -0.136 3.054 1.00 97.44 82 LEU A CA 1
ATOM 614 C C . LEU A 1 82 ? -1.985 -0.366 4.267 1.00 97.44 82 LEU A C 1
ATOM 616 O O . LEU A 1 82 ? -1.643 -1.515 4.566 1.00 97.44 82 LEU A O 1
ATOM 620 N N . ALA A 1 83 ? -1.652 0.706 4.979 1.00 95.50 83 ALA A N 1
ATOM 621 C CA . ALA A 1 83 ? -1.027 0.604 6.291 1.00 95.50 83 ALA A CA 1
ATOM 622 C C . ALA A 1 83 ? -1.982 -0.029 7.320 1.00 95.50 83 ALA A C 1
ATOM 624 O O . ALA A 1 83 ? -3.207 -0.008 7.165 1.00 95.50 83 ALA A O 1
ATOM 625 N N . SER A 1 84 ? -1.422 -0.586 8.401 1.00 94.56 84 SER A N 1
ATOM 626 C CA . SER A 1 84 ? -2.236 -1.100 9.507 1.00 94.56 84 SER A CA 1
ATOM 627 C C . SER A 1 84 ? -3.104 0.031 10.073 1.00 94.56 84 SER A C 1
ATOM 629 O O . SER A 1 84 ? -2.557 1.071 10.449 1.00 94.56 84 SER A O 1
ATOM 631 N N . PRO A 1 85 ? -4.432 -0.153 10.172 1.00 95.31 85 PRO A N 1
ATOM 632 C CA . PRO A 1 85 ? -5.288 0.788 10.873 1.00 95.31 85 PRO A CA 1
ATOM 633 C C . PRO A 1 85 ? -4.864 0.917 12.335 1.00 95.31 85 PRO A C 1
ATOM 635 O O . PRO A 1 85 ? -4.371 -0.040 12.938 1.00 95.31 85 PRO A O 1
ATOM 638 N N . TRP A 1 86 ? -5.107 2.091 12.902 1.00 94.88 86 TRP A N 1
ATOM 639 C CA . TRP A 1 86 ? -4.881 2.377 14.310 1.00 94.88 86 TRP A CA 1
ATOM 640 C C . TRP A 1 86 ? -6.170 2.139 15.107 1.00 94.88 86 TRP A C 1
ATOM 642 O O . TRP A 1 86 ? -7.284 2.259 14.587 1.00 94.88 86 TRP A O 1
ATOM 652 N N . ALA A 1 87 ? -6.035 1.791 16.383 1.00 93.88 87 ALA A N 1
ATOM 653 C CA . ALA A 1 87 ? -7.158 1.620 17.301 1.00 93.88 87 ALA A CA 1
ATOM 654 C C . ALA A 1 87 ? -7.866 2.955 17.600 1.00 93.88 87 ALA A C 1
ATOM 656 O O . ALA A 1 87 ? -9.071 2.986 17.850 1.00 93.88 87 ALA A O 1
ATOM 657 N N . GLU A 1 88 ? -7.121 4.061 17.542 1.00 94.50 88 GLU A N 1
ATOM 658 C CA . GLU A 1 88 ? -7.580 5.424 17.814 1.00 94.50 88 GLU A CA 1
ATOM 659 C C . GLU A 1 88 ? -7.240 6.338 16.614 1.00 94.50 88 GLU A C 1
ATOM 661 O O . GLU A 1 88 ? -6.330 6.025 15.848 1.00 94.50 88 GLU A O 1
ATOM 666 N N . PRO A 1 89 ? -7.964 7.455 16.389 1.00 94.12 89 PRO A N 1
ATOM 667 C CA . PRO A 1 89 ? -7.793 8.303 15.198 1.00 94.12 89 PRO A CA 1
ATOM 668 C C . PRO A 1 89 ? -6.535 9.189 15.232 1.00 94.12 89 PRO A C 1
ATOM 670 O O . PRO A 1 89 ? -6.382 10.080 14.394 1.00 94.12 89 PRO A O 1
ATOM 673 N N . GLN A 1 90 ? -5.665 8.984 16.219 1.00 94.75 90 GLN A N 1
ATOM 674 C CA . GLN A 1 90 ? -4.395 9.675 16.379 1.00 94.75 90 GLN A CA 1
ATOM 675 C C . GLN A 1 90 ? -3.295 8.658 16.675 1.00 94.75 90 GLN A C 1
ATOM 677 O O . GLN A 1 90 ? -3.541 7.663 17.361 1.00 94.75 90 GLN A O 1
ATOM 682 N N . ASP A 1 91 ? -2.102 8.905 16.142 1.00 91.56 91 ASP A N 1
ATOM 683 C CA . ASP A 1 91 ? -0.919 8.129 16.493 1.00 91.56 91 ASP A CA 1
ATOM 684 C C . ASP A 1 91 ? -0.306 8.579 17.830 1.00 91.56 91 ASP A C 1
ATOM 686 O O . ASP A 1 91 ? -0.812 9.466 18.519 1.00 91.56 91 ASP A O 1
ATOM 690 N N . GLN A 1 92 ? 0.808 7.946 18.194 1.00 87.81 92 GLN A N 1
ATOM 691 C CA . GLN A 1 92 ? 1.594 8.242 19.397 1.00 87.81 92 GLN A CA 1
ATOM 692 C C . GLN A 1 92 ? 2.088 9.703 19.489 1.00 87.81 92 GLN A C 1
ATOM 694 O O . GLN A 1 92 ? 2.379 10.185 20.580 1.00 87.81 92 GLN A O 1
ATOM 699 N N . ASP A 1 93 ? 2.181 10.408 18.359 1.00 91.25 93 ASP A N 1
ATOM 700 C CA . ASP A 1 93 ? 2.628 11.800 18.270 1.00 91.25 93 ASP A CA 1
ATOM 701 C C . ASP A 1 93 ? 1.436 12.776 18.146 1.00 91.25 93 ASP A C 1
ATOM 703 O O . ASP A 1 93 ? 1.615 13.992 18.017 1.00 91.25 93 ASP A O 1
ATOM 707 N N . GLY A 1 94 ? 0.200 12.263 18.212 1.00 91.75 94 GLY A N 1
ATOM 708 C CA . GLY A 1 94 ? -1.037 13.033 18.090 1.00 91.75 94 GLY A CA 1
ATOM 709 C C . GLY A 1 94 ? -1.408 13.399 16.650 1.00 91.75 94 GLY A C 1
ATOM 710 O O . GLY A 1 94 ? -2.285 14.245 16.442 1.00 91.75 94 GLY A O 1
ATOM 711 N N . LEU A 1 95 ? -0.754 12.802 15.649 1.00 94.25 95 LEU A N 1
ATOM 712 C CA . LEU A 1 95 ? -1.027 13.053 14.236 1.00 94.25 95 LEU A CA 1
ATOM 713 C C . LEU A 1 95 ? -2.243 12.248 13.762 1.00 94.25 95 LEU A C 1
ATOM 715 O O . LEU A 1 95 ? -2.470 11.134 14.231 1.00 94.25 95 LEU A O 1
ATOM 719 N N . PRO A 1 96 ? -3.048 12.792 12.832 1.00 95.25 96 PRO A N 1
ATOM 720 C CA . PRO A 1 96 ? -4.253 12.124 12.366 1.00 95.25 96 PRO A CA 1
ATOM 721 C C . PRO A 1 96 ? -3.917 10.867 11.556 1.00 95.25 96 PRO A C 1
ATOM 723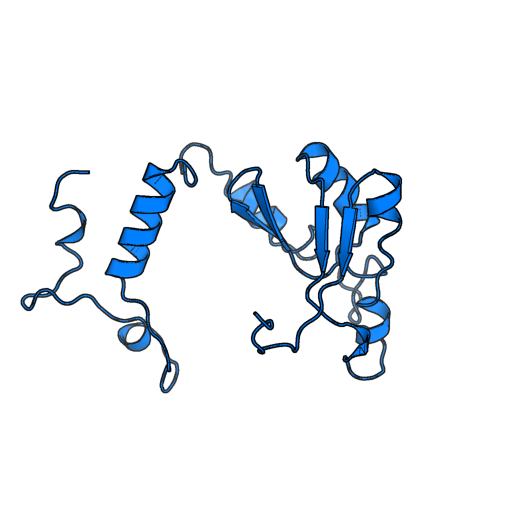 O O . PRO A 1 96 ? -3.146 10.905 10.595 1.00 95.25 96 PRO A O 1
ATOM 726 N N . VAL A 1 97 ? -4.570 9.765 11.912 1.00 95.88 97 VAL A N 1
ATOM 727 C CA . VAL A 1 97 ? -4.434 8.454 11.265 1.00 95.88 97 VAL A CA 1
ATOM 728 C C . VAL A 1 97 ? -5.802 7.809 11.068 1.00 95.88 97 VAL A C 1
ATOM 730 O O . VAL A 1 97 ? -6.821 8.284 11.575 1.00 95.88 97 VAL A O 1
ATOM 733 N N . CYS A 1 98 ? -5.842 6.730 10.290 1.00 95.62 98 CYS A N 1
ATOM 734 C CA . CYS A 1 98 ? -7.079 6.019 10.007 1.00 95.62 98 CYS A CA 1
ATOM 735 C C . CYS A 1 98 ? -7.334 4.873 10.994 1.00 95.62 98 CYS A C 1
ATOM 737 O O . CYS A 1 98 ? -6.417 4.153 11.386 1.00 95.62 98 CYS A O 1
ATOM 739 N N . THR A 1 99 ? -8.606 4.664 11.327 1.00 96.19 99 THR A N 1
ATOM 740 C CA . THR A 1 99 ? -9.091 3.540 12.142 1.00 96.19 99 THR A CA 1
ATOM 741 C C . THR A 1 99 ? -9.978 2.622 11.303 1.00 96.19 99 THR A C 1
ATOM 743 O O . THR A 1 99 ? -10.465 3.050 10.249 1.00 96.19 99 THR A O 1
ATOM 746 N N . PRO A 1 100 ? -10.275 1.388 11.754 1.00 96.12 100 PRO A N 1
ATOM 747 C CA . PRO A 1 100 ? -11.220 0.515 11.060 1.00 96.12 100 PRO A CA 1
ATOM 748 C C . PRO A 1 100 ? -12.548 1.211 10.733 1.00 96.12 100 PRO A C 1
ATOM 750 O O . PRO A 1 100 ? -12.997 1.180 9.592 1.00 96.12 100 PRO A O 1
ATOM 753 N N . ALA A 1 101 ? -13.125 1.935 11.697 1.00 95.25 101 ALA A N 1
ATOM 754 C CA . ALA A 1 101 ? -14.387 2.650 11.516 1.00 95.25 101 ALA A CA 1
ATOM 755 C C . ALA A 1 101 ? -14.320 3.761 10.451 1.00 95.25 101 ALA A C 1
ATOM 757 O O . ALA A 1 101 ? -15.301 3.986 9.741 1.00 95.25 101 ALA A O 1
ATOM 758 N N . LEU A 1 102 ? -13.180 4.450 10.321 1.00 95.81 102 LEU A N 1
ATOM 759 C CA . LEU A 1 102 ? -12.975 5.477 9.293 1.00 95.81 102 LEU A CA 1
ATOM 760 C C . LEU A 1 102 ? -12.769 4.869 7.898 1.00 95.81 102 LEU A C 1
ATOM 762 O O . LEU A 1 102 ? -13.181 5.466 6.902 1.00 95.81 102 LEU A O 1
ATOM 766 N N . LEU A 1 103 ? -12.188 3.670 7.824 1.00 96.38 103 LEU A N 1
ATOM 767 C CA . LEU A 1 103 ? -11.966 2.946 6.572 1.00 96.38 103 LEU A CA 1
ATOM 768 C C . LEU A 1 103 ? -13.242 2.305 6.025 1.00 96.38 103 LEU A C 1
ATOM 770 O O . LEU A 1 103 ? -13.433 2.263 4.806 1.00 96.38 103 LEU A O 1
ATOM 774 N N . THR A 1 104 ? -14.136 1.815 6.891 1.00 95.38 104 THR A N 1
ATOM 775 C CA . THR A 1 104 ? -15.264 1.003 6.426 1.00 95.38 104 THR A CA 1
ATOM 776 C C . THR A 1 104 ? -16.174 1.688 5.391 1.00 95.38 104 THR A C 1
ATOM 778 O O . THR A 1 104 ? -16.529 1.030 4.408 1.00 95.38 104 THR A O 1
ATOM 781 N N . PRO A 1 105 ? -16.526 2.987 5.500 1.00 95.25 105 PRO A N 1
ATOM 782 C CA . PRO A 1 105 ? -17.320 3.667 4.473 1.00 95.25 105 PRO A CA 1
ATOM 783 C C . PRO A 1 105 ? -16.668 3.645 3.084 1.00 95.25 105 PRO A C 1
ATOM 785 O O . PRO A 1 105 ? -17.362 3.512 2.071 1.00 95.25 105 PRO A O 1
ATOM 788 N N . TYR A 1 106 ? -15.338 3.760 3.025 1.00 95.62 106 TYR A N 1
ATOM 789 C CA . TYR A 1 106 ? -14.587 3.641 1.778 1.00 95.62 106 TYR A CA 1
ATOM 790 C C . TYR A 1 106 ? -14.642 2.199 1.263 1.00 95.62 106 TYR A C 1
ATOM 792 O O . TYR A 1 106 ? -15.030 1.962 0.118 1.00 95.62 106 TYR A O 1
ATOM 800 N N . PHE A 1 107 ? -14.354 1.222 2.124 1.00 97.00 107 PHE A N 1
ATOM 801 C CA . PHE A 1 107 ? -14.398 -0.200 1.777 1.00 97.00 107 PHE A CA 1
ATOM 802 C C . PHE A 1 107 ? -15.755 -0.631 1.213 1.00 97.00 107 PHE A C 1
ATOM 804 O O . PHE A 1 107 ? -15.798 -1.260 0.156 1.00 97.00 107 PHE A O 1
ATOM 811 N N . GLN A 1 108 ? -16.863 -0.216 1.828 1.00 95.88 108 GLN A N 1
ATOM 812 C CA . GLN A 1 108 ? -18.205 -0.506 1.318 1.00 95.88 108 GLN A CA 1
ATOM 813 C C . GLN A 1 108 ? -18.460 0.122 -0.053 1.00 95.88 108 GLN A C 1
ATOM 815 O O . GLN A 1 108 ? -18.957 -0.551 -0.957 1.00 95.88 108 GLN A O 1
ATOM 820 N N . ARG A 1 109 ? -18.099 1.400 -0.232 1.00 96.06 109 ARG A N 1
ATOM 821 C CA . ARG A 1 109 ? -18.276 2.109 -1.510 1.00 96.06 109 ARG A CA 1
ATOM 822 C C . ARG A 1 109 ? -17.522 1.427 -2.651 1.00 96.06 109 ARG A C 1
ATOM 824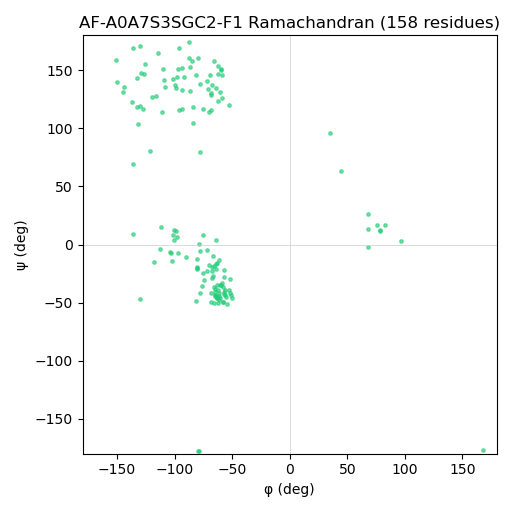 O O . ARG A 1 109 ? -18.002 1.430 -3.781 1.00 96.06 109 ARG A O 1
ATOM 831 N N . HIS A 1 110 ? -16.362 0.851 -2.348 1.00 95.69 110 HIS A N 1
ATOM 832 C CA . HIS A 1 110 ? -15.492 0.195 -3.320 1.00 95.69 110 HIS A CA 1
ATOM 833 C C . HIS A 1 110 ? -15.642 -1.335 -3.365 1.00 95.69 110 HIS A C 1
ATOM 835 O O . HIS A 1 110 ? -14.895 -1.995 -4.084 1.00 95.69 110 HIS A O 1
ATOM 841 N N . GLY A 1 111 ? -16.616 -1.905 -2.647 1.00 96.88 111 GLY A N 1
ATOM 842 C CA . GLY A 1 111 ? -16.914 -3.338 -2.691 1.00 96.88 111 GLY A CA 1
ATOM 843 C C . GLY A 1 111 ? -15.830 -4.232 -2.081 1.00 96.88 111 GLY A C 1
ATOM 844 O O . GLY A 1 111 ? -15.702 -5.391 -2.473 1.00 96.88 111 GLY A O 1
ATOM 845 N N . VAL A 1 112 ? -15.042 -3.716 -1.137 1.00 97.50 112 VAL A N 1
ATOM 846 C CA . VAL A 1 112 ? -14.064 -4.513 -0.387 1.00 97.50 112 VAL A CA 1
ATOM 847 C C . VAL A 1 112 ? -14.820 -5.479 0.525 1.00 97.50 112 VAL A C 1
ATOM 849 O O . VAL A 1 112 ? -15.538 -5.060 1.426 1.00 97.50 112 VAL A O 1
ATOM 852 N N . GLY A 1 113 ? -14.664 -6.781 0.277 1.00 97.75 113 GLY A N 1
ATOM 853 C CA . GLY A 1 113 ? -15.335 -7.842 1.040 1.00 97.75 113 GLY A CA 1
ATOM 854 C C . GLY A 1 113 ? -14.438 -8.581 2.035 1.00 97.75 113 GLY A C 1
ATOM 855 O O . GLY A 1 113 ? -14.927 -9.433 2.777 1.00 97.75 113 GLY A O 1
ATOM 856 N N . MET A 1 114 ? -13.132 -8.300 2.039 1.00 97.94 114 MET A N 1
ATOM 857 C CA . MET A 1 114 ? -12.167 -8.971 2.906 1.00 97.94 114 MET A CA 1
ATOM 858 C C . MET A 1 114 ? -10.993 -8.056 3.259 1.00 97.94 114 MET A C 1
ATOM 860 O O . MET A 1 114 ? -10.478 -7.358 2.388 1.00 97.94 114 MET A O 1
ATOM 864 N N . VAL A 1 115 ? -10.549 -8.124 4.512 1.00 97.81 115 VAL A N 1
ATOM 865 C CA . VAL A 1 115 ? -9.298 -7.551 5.018 1.00 97.81 115 VAL A CA 1
ATOM 866 C C . VAL A 1 115 ? -8.410 -8.701 5.481 1.00 97.81 115 VAL A C 1
ATOM 868 O O . VAL A 1 115 ? -8.851 -9.542 6.263 1.00 97.81 115 VAL A O 1
ATOM 871 N N . VAL A 1 116 ? -7.171 -8.741 4.992 1.00 97.19 116 VAL A N 1
ATOM 872 C CA . V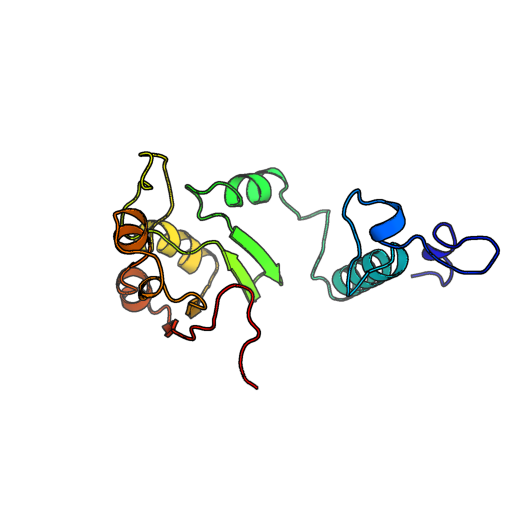AL A 1 116 ? -6.151 -9.702 5.429 1.00 97.19 116 VAL A CA 1
ATOM 873 C C . VAL A 1 116 ? -5.084 -8.935 6.199 1.00 97.19 116 VAL A C 1
ATOM 875 O O . VAL A 1 116 ? -4.397 -8.091 5.630 1.00 97.19 116 VAL A O 1
ATOM 878 N N . GLN A 1 117 ? -4.973 -9.202 7.496 1.00 96.12 117 GLN A N 1
ATOM 879 C CA . GLN A 1 117 ? -3.992 -8.581 8.374 1.00 96.12 117 GLN A CA 1
ATOM 880 C C . GLN A 1 117 ? -2.745 -9.461 8.470 1.00 96.12 117 GLN A C 1
ATOM 882 O O . GLN A 1 117 ? -2.810 -10.583 8.973 1.00 96.12 117 GLN A O 1
ATOM 887 N N . CYS A 1 118 ? -1.617 -8.927 8.008 1.00 95.06 118 CYS A N 1
ATOM 888 C CA . CYS A 1 118 ? -0.344 -9.645 7.917 1.00 95.06 118 CYS A CA 1
ATOM 889 C C . CYS A 1 118 ? 0.655 -9.300 9.032 1.00 95.06 118 CYS A C 1
ATOM 891 O O . CYS A 1 118 ? 1.640 -10.012 9.211 1.00 95.06 118 CYS A O 1
ATOM 893 N N . ASN A 1 119 ? 0.424 -8.214 9.771 1.00 92.31 119 ASN A N 1
ATOM 894 C CA . ASN A 1 119 ? 1.256 -7.825 10.905 1.00 92.31 119 ASN A CA 1
ATOM 895 C C . ASN A 1 119 ? 0.792 -8.499 12.207 1.00 92.31 119 ASN A C 1
ATOM 897 O O . ASN A 1 119 ? -0.351 -8.947 12.340 1.00 92.31 119 ASN A O 1
ATOM 901 N N . ALA A 1 120 ? 1.697 -8.526 13.182 1.00 89.31 120 ALA A N 1
ATOM 902 C CA . ALA A 1 120 ? 1.463 -8.999 14.543 1.00 89.31 120 ALA A CA 1
ATOM 903 C C . ALA A 1 120 ? 1.764 -7.862 15.535 1.00 89.31 120 ALA A C 1
ATOM 905 O O . ALA A 1 120 ? 2.867 -7.830 16.090 1.00 89.31 120 ALA A O 1
ATOM 906 N N . PRO A 1 121 ? 0.831 -6.909 15.740 1.00 85.19 121 PRO A N 1
ATOM 907 C CA . PRO A 1 121 ? 1.026 -5.776 16.650 1.00 85.19 121 PRO A CA 1
ATOM 908 C C . PRO A 1 121 ? 1.483 -6.199 18.049 1.00 85.19 121 PRO A C 1
ATOM 910 O O . PRO A 1 121 ? 2.226 -5.493 18.717 1.00 85.19 121 PRO A O 1
ATOM 913 N N . GLU A 1 122 ? 1.089 -7.389 18.498 1.00 82.44 122 GLU A N 1
ATOM 914 C CA . GLU A 1 122 ? 1.480 -7.962 19.777 1.00 82.44 122 GLU A CA 1
ATOM 915 C C . GLU A 1 122 ? 2.984 -8.240 19.934 1.00 82.44 122 GLU A C 1
ATOM 917 O O . GLU A 1 122 ? 3.426 -8.448 21.066 1.00 82.44 122 GLU A O 1
ATOM 922 N N . ARG A 1 123 ? 3.747 -8.260 18.833 1.00 83.88 123 ARG A N 1
ATOM 923 C CA . ARG A 1 123 ? 5.206 -8.459 18.817 1.00 83.88 123 ARG A CA 1
ATOM 924 C C . ARG A 1 123 ? 5.998 -7.156 18.910 1.00 83.88 123 ARG A C 1
ATOM 926 O O . ARG A 1 123 ? 7.206 -7.218 19.114 1.00 83.88 123 ARG A O 1
ATOM 933 N N . GLU A 1 124 ? 5.338 -6.010 18.766 1.00 81.62 124 GLU A N 1
ATOM 934 C CA . GLU A 1 124 ? 5.947 -4.701 19.006 1.00 81.62 124 GLU A CA 1
ATOM 935 C C . GLU A 1 124 ? 6.389 -4.574 20.473 1.00 81.62 124 GLU A C 1
ATOM 937 O O . GLU A 1 124 ? 5.822 -5.210 21.373 1.00 81.62 124 GLU A O 1
ATOM 942 N N . GLU A 1 125 ? 7.391 -3.731 20.733 1.00 81.88 125 GLU A N 1
ATOM 943 C CA . GLU A 1 125 ? 7.806 -3.431 22.105 1.00 81.88 125 GLU A CA 1
ATOM 944 C C . GLU A 1 125 ? 6.638 -2.849 22.917 1.00 81.88 125 GLU A C 1
ATOM 946 O O . GLU A 1 125 ? 5.761 -2.145 22.407 1.00 81.88 125 GLU A O 1
ATOM 951 N N . GLU A 1 126 ? 6.597 -3.176 24.209 1.00 79.19 126 GLU A N 1
ATOM 952 C CA . GLU A 1 126 ? 5.531 -2.706 25.088 1.00 79.19 126 GLU A CA 1
ATOM 953 C C . GLU A 1 126 ? 5.549 -1.174 25.189 1.00 79.19 126 GLU A C 1
ATOM 955 O O . GLU A 1 126 ? 6.550 -0.565 25.559 1.00 79.19 126 GLU A O 1
ATOM 960 N N . GLY A 1 127 ? 4.423 -0.546 24.849 1.00 83.81 127 GLY A N 1
ATOM 961 C CA . GLY A 1 127 ? 4.313 0.904 24.796 1.00 83.81 127 GLY A CA 1
ATOM 962 C C . GLY A 1 127 ? 3.038 1.376 24.105 1.00 83.81 127 GLY A C 1
ATOM 963 O O . GLY A 1 127 ? 2.180 0.585 23.704 1.00 83.81 127 GLY A O 1
ATOM 964 N N . GLU A 1 128 ? 2.922 2.694 23.968 1.00 81.06 128 GLU A N 1
ATOM 965 C CA . GLU A 1 128 ? 1.763 3.361 23.368 1.00 81.06 128 GLU A CA 1
ATOM 966 C C . GLU A 1 128 ? 1.556 2.953 21.905 1.00 81.06 128 GLU A C 1
ATOM 968 O O . GLU A 1 128 ? 0.442 2.608 21.515 1.00 81.06 128 GLU A O 1
ATOM 973 N N . ARG A 1 129 ? 2.645 2.850 21.135 1.00 82.19 129 ARG A N 1
ATOM 974 C CA . ARG A 1 129 ? 2.631 2.375 19.746 1.00 82.19 129 ARG A CA 1
ATOM 975 C C . ARG A 1 129 ? 1.974 1.004 19.599 1.00 82.19 129 ARG A C 1
ATOM 977 O O . ARG A 1 129 ? 1.061 0.848 18.796 1.00 82.19 129 ARG A O 1
ATOM 984 N N . ARG A 1 130 ? 2.389 0.019 20.405 1.00 85.75 130 ARG A N 1
ATOM 985 C CA . ARG A 1 130 ? 1.802 -1.329 20.395 1.00 85.75 130 ARG A CA 1
ATOM 986 C C . ARG A 1 130 ? 0.305 -1.283 20.671 1.00 85.75 130 ARG A C 1
ATOM 988 O O . ARG A 1 130 ? -0.469 -1.872 19.924 1.00 85.75 130 ARG A O 1
ATOM 995 N N . ARG A 1 131 ? -0.107 -0.578 21.732 1.00 84.31 131 ARG A N 1
ATOM 996 C CA . ARG A 1 131 ? -1.530 -0.444 22.084 1.00 84.31 131 ARG A CA 1
ATOM 997 C C . ARG A 1 131 ? -2.326 0.136 20.918 1.00 84.31 131 ARG A C 1
ATOM 999 O O . ARG A 1 131 ? -3.417 -0.346 20.638 1.00 84.31 131 ARG A O 1
ATOM 1006 N N . LEU A 1 132 ? -1.788 1.157 20.264 1.00 86.31 132 LEU A N 1
ATOM 1007 C CA . LEU A 1 132 ? -2.472 1.841 19.181 1.00 86.31 132 LEU A CA 1
ATOM 1008 C C . LEU A 1 132 ? -2.480 1.049 17.861 1.00 86.31 132 LEU A C 1
ATOM 1010 O O . LEU A 1 132 ? -3.398 1.232 17.069 1.00 86.31 132 LEU A O 1
ATOM 1014 N N . LEU A 1 133 ? -1.531 0.138 17.635 1.00 85.94 133 LEU A N 1
ATOM 1015 C CA . LEU A 1 133 ? -1.539 -0.782 16.486 1.00 85.94 133 LEU A CA 1
ATOM 1016 C C . LEU A 1 133 ? -2.458 -2.002 16.690 1.00 85.94 133 LEU A C 1
ATOM 1018 O O . LEU A 1 133 ? -2.858 -2.644 15.717 1.00 85.94 133 LEU A O 1
ATOM 1022 N N . CYS A 1 134 ? -2.818 -2.325 17.935 1.00 89.44 134 CYS A N 1
ATOM 1023 C CA . CYS A 1 134 ? -3.793 -3.365 18.271 1.00 89.44 134 CYS A CA 1
ATOM 1024 C C . CYS A 1 134 ? -5.235 -2.868 18.051 1.00 89.44 134 CYS A C 1
ATOM 1026 O O . CYS A 1 134 ? -5.915 -2.481 19.002 1.00 89.44 134 CYS A O 1
ATOM 1028 N N . TYR A 1 135 ? -5.715 -2.871 16.805 1.00 92.88 135 TYR A N 1
ATOM 1029 C CA . TYR A 1 135 ? -7.108 -2.537 16.495 1.00 92.88 135 TYR A CA 1
ATOM 1030 C C . TYR A 1 135 ? -8.041 -3.755 16.588 1.00 92.88 135 TYR A C 1
ATOM 1032 O O . TYR A 1 135 ? -7.639 -4.889 16.336 1.00 92.88 135 TYR A O 1
ATOM 1040 N N . GLU A 1 136 ? -9.318 -3.500 16.874 1.00 92.31 136 GLU A N 1
ATOM 1041 C CA . GLU A 1 136 ? -10.377 -4.513 16.833 1.00 92.31 136 GLU A CA 1
ATOM 1042 C C . GLU A 1 136 ? -11.080 -4.512 15.461 1.00 92.31 136 GLU A C 1
ATOM 1044 O O . GLU A 1 136 ? -11.465 -3.444 14.969 1.00 92.31 136 GLU A O 1
ATOM 1049 N N . PRO A 1 137 ? -11.305 -5.676 14.824 1.00 93.12 137 PRO A N 1
ATOM 1050 C CA . PRO A 1 137 ? -11.873 -5.754 13.477 1.00 93.12 137 PRO A CA 1
ATOM 1051 C C . PRO A 1 137 ? -13.397 -5.567 13.429 1.00 93.12 137 PRO A C 1
ATOM 1053 O O . PRO A 1 137 ? -13.980 -5.603 12.346 1.00 93.12 137 PRO A O 1
ATOM 1056 N N . HIS A 1 138 ? -14.055 -5.351 14.571 1.00 94.25 138 HIS A N 1
ATOM 1057 C CA . HIS A 1 138 ? -15.515 -5.359 14.696 1.00 94.25 138 HIS A CA 1
ATOM 1058 C C . HIS A 1 138 ? -16.226 -4.442 13.685 1.00 94.25 138 HIS A C 1
ATOM 1060 O O . HIS A 1 138 ? -17.196 -4.851 13.053 1.00 94.25 138 HIS A O 1
ATOM 1066 N N . SER A 1 139 ? -15.690 -3.239 13.444 1.00 91.75 139 SER A N 1
ATOM 1067 C CA . SER A 1 139 ? -16.253 -2.282 12.478 1.00 91.75 139 SER A CA 1
ATOM 1068 C C . SER A 1 139 ? -16.230 -2.771 11.023 1.00 91.75 139 SER A C 1
ATOM 1070 O O . SER A 1 139 ? -16.979 -2.254 10.193 1.00 91.75 139 SER A O 1
ATOM 1072 N N . PHE A 1 140 ? -15.369 -3.734 10.687 1.00 95.50 140 PHE A N 1
ATOM 1073 C CA . PHE A 1 140 ? -15.385 -4.417 9.394 1.00 95.50 140 PHE A CA 1
ATOM 1074 C C . PHE A 1 140 ? -16.444 -5.525 9.384 1.00 95.50 140 PHE A C 1
ATOM 1076 O O . PHE A 1 140 ? -17.271 -5.593 8.471 1.00 95.50 140 PHE A O 1
ATOM 1083 N N . GLU A 1 141 ? -16.451 -6.360 10.421 1.00 95.56 141 GLU A N 1
ATOM 1084 C CA . GLU A 1 141 ? -17.310 -7.542 10.520 1.00 95.56 141 GLU A CA 1
ATOM 1085 C C . GLU A 1 141 ? -18.802 -7.196 10.583 1.00 95.56 141 GLU A C 1
ATOM 1087 O O . GLU A 1 141 ? -19.605 -7.832 9.896 1.00 95.56 141 GLU A O 1
ATOM 1092 N N . GLU A 1 142 ? -19.180 -6.155 11.334 1.00 95.00 142 GLU A N 1
ATOM 1093 C CA . GLU A 1 142 ? -20.565 -5.657 11.418 1.00 95.00 142 GLU A CA 1
ATOM 1094 C C . GLU A 1 142 ? -21.136 -5.273 10.048 1.00 95.00 142 GLU A C 1
ATOM 1096 O O . GLU A 1 142 ? -22.343 -5.350 9.812 1.00 95.00 142 GLU A O 1
ATOM 1101 N N . LEU A 1 143 ? -20.259 -4.883 9.124 1.00 93.31 143 LEU A N 1
ATOM 1102 C CA . LEU A 1 143 ? -20.603 -4.459 7.773 1.00 93.31 143 LEU A CA 1
ATOM 1103 C C . LEU A 1 143 ? -20.376 -5.564 6.731 1.00 93.31 143 LEU A C 1
ATOM 1105 O O . LEU A 1 143 ? -20.459 -5.311 5.528 1.00 93.31 143 LEU A O 1
ATOM 1109 N N . GLY A 1 144 ? -20.158 -6.800 7.192 1.00 95.50 144 GLY A N 1
ATOM 1110 C CA . GLY A 1 144 ? -20.032 -7.994 6.360 1.00 95.50 144 GLY A CA 1
ATOM 1111 C C . GLY A 1 144 ? -18.674 -8.143 5.676 1.00 95.50 144 GLY A C 1
ATOM 1112 O O . GLY A 1 144 ? -18.533 -8.992 4.794 1.00 95.50 144 GLY A O 1
ATOM 1113 N N . ILE A 1 145 ? -17.677 -7.344 6.061 1.00 97.81 145 ILE A N 1
ATOM 1114 C CA . ILE A 1 145 ? -16.310 -7.460 5.556 1.00 97.81 145 ILE A CA 1
ATOM 1115 C C . ILE A 1 145 ? -15.605 -8.528 6.385 1.00 97.81 145 ILE A C 1
ATOM 1117 O O . ILE A 1 145 ? -15.450 -8.390 7.597 1.00 97.81 145 ILE A O 1
ATOM 1121 N N . ARG A 1 146 ? -15.169 -9.612 5.739 1.00 97.94 146 ARG A N 1
ATOM 1122 C CA . ARG A 1 146 ? -14.445 -10.679 6.435 1.00 97.94 146 ARG A CA 1
ATOM 1123 C C . ARG A 1 146 ? -13.075 -10.166 6.873 1.00 97.94 146 ARG A C 1
ATOM 1125 O O . ARG A 1 146 ? -12.305 -9.712 6.033 1.00 97.94 146 ARG A O 1
ATOM 1132 N N . HIS A 1 147 ? -12.732 -10.336 8.142 1.00 97.62 147 HIS A N 1
ATOM 1133 C CA . HIS A 1 147 ? -11.371 -10.124 8.624 1.00 97.62 147 HIS A CA 1
ATOM 1134 C C . HIS A 1 147 ? -10.633 -11.460 8.746 1.00 97.62 147 HIS A C 1
ATOM 1136 O O . HIS A 1 147 ? -11.203 -12.463 9.177 1.00 97.62 147 HIS A O 1
ATOM 1142 N N . VAL A 1 148 ? -9.390 -11.502 8.274 1.00 96.75 148 VAL A N 1
ATOM 1143 C CA . VAL A 1 148 ? -8.522 -12.680 8.318 1.00 96.75 148 VAL A CA 1
ATOM 1144 C C . VAL A 1 148 ? -7.178 -12.257 8.894 1.00 96.75 148 VAL A C 1
ATOM 1146 O O . VAL A 1 148 ? -6.483 -11.438 8.299 1.00 96.75 148 VAL A O 1
ATOM 1149 N N . HIS A 1 149 ? -6.788 -12.838 10.026 1.00 94.88 149 HIS A N 1
ATOM 1150 C CA . HIS A 1 149 ? -5.483 -12.600 10.643 1.00 94.88 149 HIS A CA 1
ATOM 1151 C C . HIS A 1 149 ? -4.491 -13.694 10.228 1.00 94.88 149 HIS A C 1
ATOM 1153 O O . HIS A 1 149 ? -4.701 -14.871 10.517 1.00 94.88 149 HIS A O 1
ATOM 1159 N N . MET A 1 150 ? -3.434 -13.312 9.507 1.00 94.44 150 MET A N 1
ATOM 1160 C CA . MET A 1 150 ? -2.384 -14.199 8.986 1.00 94.44 150 MET A CA 1
ATOM 1161 C C . MET A 1 150 ? -0.993 -13.584 9.213 1.00 94.44 150 MET A C 1
ATOM 1163 O O . MET A 1 150 ? -0.337 -13.166 8.256 1.00 94.44 150 MET A O 1
ATOM 1167 N N . PRO A 1 151 ? -0.536 -13.494 10.473 1.00 92.69 151 PRO A N 1
ATOM 1168 C CA . PRO A 1 151 ? 0.703 -12.807 10.799 1.00 92.69 151 PRO A CA 1
ATOM 1169 C C . PRO A 1 151 ? 1.950 -13.575 10.343 1.00 92.69 151 PRO A C 1
ATOM 1171 O O . PRO A 1 151 ? 2.050 -14.789 10.536 1.00 92.69 151 PRO A O 1
ATOM 1174 N N . PHE A 1 152 ? 2.950 -12.848 9.849 1.00 92.31 152 PHE A N 1
ATOM 1175 C CA . PHE A 1 152 ? 4.325 -13.331 9.688 1.00 92.31 152 PHE A CA 1
ATOM 1176 C C . PHE A 1 152 ? 5.323 -12.331 10.296 1.00 92.31 152 PHE A C 1
ATOM 1178 O O . PHE A 1 152 ? 4.931 -11.27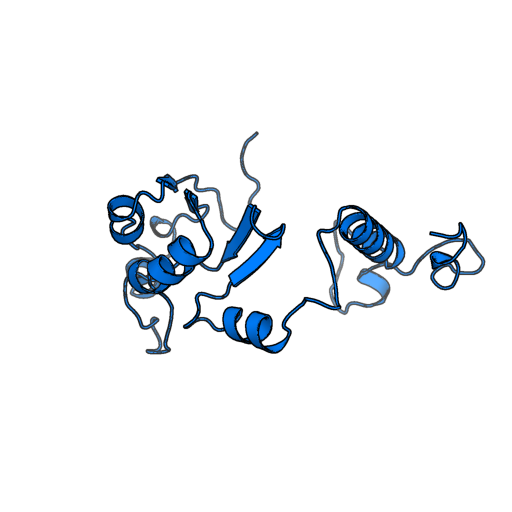9 10.796 1.00 92.31 152 PHE A O 1
ATOM 1185 N N . GLU A 1 153 ? 6.597 -12.716 10.390 1.00 90.25 153 GLU A N 1
ATOM 1186 C CA . GLU A 1 153 ? 7.651 -11.852 10.943 1.00 90.25 153 GLU A CA 1
ATOM 1187 C C . GLU A 1 153 ? 7.906 -10.646 10.031 1.00 90.25 153 GLU A C 1
ATOM 1189 O O . GLU A 1 153 ? 7.951 -10.806 8.813 1.00 90.25 153 GLU A O 1
ATOM 1194 N N . ASP A 1 154 ? 8.060 -9.452 10.610 1.00 89.44 154 ASP A N 1
ATOM 1195 C CA . ASP A 1 154 ? 8.354 -8.249 9.829 1.00 89.44 154 ASP A CA 1
ATOM 1196 C C . ASP A 1 154 ? 9.719 -8.373 9.138 1.00 89.44 154 ASP A C 1
ATOM 1198 O O . ASP A 1 154 ? 10.682 -8.868 9.721 1.00 89.44 154 ASP A O 1
ATOM 1202 N N . GLY A 1 155 ? 9.776 -8.007 7.859 1.00 87.94 155 GLY A N 1
ATOM 1203 C CA . GLY A 1 155 ? 10.916 -8.295 6.981 1.00 87.94 155 GLY A CA 1
ATOM 1204 C C . GLY A 1 155 ? 11.126 -9.781 6.638 1.00 87.94 155 GLY A C 1
ATOM 1205 O O . GLY A 1 155 ? 12.021 -10.105 5.859 1.00 87.94 155 GLY A O 1
ATOM 1206 N N . GLY A 1 156 ? 10.314 -10.691 7.182 1.00 89.19 156 GLY A N 1
ATOM 1207 C CA . GLY A 1 156 ? 10.369 -12.123 6.908 1.00 89.19 156 GLY A CA 1
ATOM 1208 C C . GLY A 1 156 ? 9.538 -12.554 5.696 1.00 89.19 156 GLY A C 1
ATOM 1209 O O . GLY A 1 156 ? 8.766 -11.791 5.114 1.00 89.19 156 GLY A O 1
ATOM 1210 N N . CYS A 1 157 ? 9.662 -13.833 5.337 1.00 90.44 157 CYS A N 1
ATOM 1211 C CA . CYS A 1 157 ? 8.851 -14.460 4.295 1.00 90.44 157 CYS A CA 1
ATOM 1212 C C . CYS A 1 157 ? 7.699 -15.268 4.916 1.00 90.44 157 CYS A C 1
ATOM 1214 O O . CYS A 1 157 ? 7.933 -16.020 5.868 1.00 90.44 157 CYS A O 1
ATOM 1216 N N . PRO A 1 158 ? 6.470 -15.193 4.372 1.00 90.50 158 PRO A N 1
ATOM 1217 C CA . PRO A 1 158 ? 5.386 -16.074 4.795 1.00 90.50 158 PRO A CA 1
ATOM 1218 C C . PRO A 1 158 ? 5.733 -17.542 4.496 1.00 90.50 158 PRO A C 1
ATOM 1220 O O . PRO A 1 158 ? 6.399 -17.845 3.502 1.00 90.50 158 PRO A O 1
ATOM 1223 N N . SER A 1 159 ? 5.276 -18.471 5.342 1.00 85.69 159 SER A N 1
ATOM 1224 C CA . SER A 1 159 ? 5.436 -19.906 5.078 1.00 85.69 159 SER A CA 1
ATOM 1225 C C . SER A 1 159 ? 4.559 -20.356 3.905 1.00 85.69 159 SER A C 1
ATOM 1227 O O . SER A 1 159 ? 3.452 -19.843 3.734 1.00 85.69 159 SER A O 1
ATOM 1229 N N . ALA A 1 160 ? 5.058 -21.322 3.129 1.00 63.94 160 ALA A N 1
ATOM 1230 C CA . ALA A 1 160 ? 4.367 -21.917 1.981 1.00 63.94 160 ALA A CA 1
ATOM 1231 C C . ALA A 1 160 ? 3.183 -22.817 2.371 1.00 63.94 160 ALA A C 1
ATOM 1233 O O . ALA A 1 160 ? 3.221 -23.401 3.479 1.00 63.94 160 ALA A O 1
#

Solvent-accessible surface area (backbone atoms only — not comparable to full-atom values): 9662 Å² total; per-residue (Å²): 128,74,99,60,84,63,55,88,56,36,52,101,85,69,49,46,61,42,44,70,80,78,52,93,70,82,85,74,96,73,79,55,31,58,54,54,54,52,49,50,50,52,49,39,35,76,74,64,63,51,55,82,92,76,58,53,65,66,62,50,60,50,25,53,34,49,56,58,33,32,33,48,73,78,34,77,91,77,39,72,48,59,55,85,44,23,54,41,57,43,48,90,86,67,48,63,30,21,20,49,69,70,45,36,66,54,33,59,75,64,66,53,56,65,48,76,42,48,68,52,41,88,75,47,67,93,51,67,61,25,58,35,46,54,51,75,65,59,56,35,47,80,72,67,20,44,77,41,86,57,62,47,61,88,98,55,76,74,85,132

Radius of gyration: 19.89 Å; Cα contacts (8 Å, |Δi|>4): 201; chains: 1; bounding box: 46×36×57 Å

Organism: NCBI:txid141414

Foldseek 3Di:
DPPCPCVVQADPVRDHAWPVNVDDDPDDPDIDGPSNVVVVVVVCVVVVQDDPVPDDPPVQVVCCDQLNFNKDDPGQLPDIDGDQAWQDQAAPVRHGHHHLLNCQVVCVVSVQQEDEAAADLVPDPDDRRSNGSPHDNVNCVVVNRYYHYHYDDVVDDRDD

Secondary structure (DSSP, 8-state):
--TTTTGGGS-TTS---BGGGT---S--SS--BHHHHHHHHHHHHHTTS--TTT--HHHHHHHTSGGGTSEEEEETTTEEEEPPPPSSSB-TTS-B---HHHHHHHHHHTT--EEEE---GGGSPTTHHHHHH---THHHHTTTPEEEE----TTSPPP-

Nearest PDB structures (foldseek):
  1ohe-assembly1_A  TM=8.900E-01  e=2.372E-07  Homo sapiens
  6g85-assembly1_B  TM=8.596E-01  e=1.473E-07  Saccharomyces cerevisiae S288C
  6g84-assembly1_A-2  TM=8.705E-01  e=2.216E-07  Saccharomyces cerevisiae S288C
  1ohd-assembly1_A  TM=8.929E-01  e=5.369E-07  Homo sapiens
  6g84-assembly1_B  TM=7.666E-01  e=2.070E-07  Saccharomyces cerevisiae S288C

pLDDT: mean 89.75, std 9.3, range [47.09, 97.94]

Mean predicted aligned error: 5.93 Å

Sequence (160 aa):
APPDALTPFLDCRGESASGGAIGAEDEAEFELSVLDVLRGLAHARNLGWLDYRTFGVEDHASMLRPEHGDMSWLLPGKALALASPWAEPQDQDGLPVCTPALLTPYFQRHGVGMVVQCNAPEREEEGERRRLLCYEPHSFEELGIRHVHMPFEDGGCPSA